Protein AF-A0A2X2UWX1-F1 (afdb_monomer)

Organism: Citrobacter koseri (NCBI:txid545)

Radius of gyration: 15.96 Å; Cα contacts (8 Å, |Δi|>4): 45; chains: 1; bounding box: 52×22×30 Å

Foldseek 3Di:
DQPPDEAEAEPEEDADVVVVVVVVVCVVPDDPPDHHYHYHYDYDDDDDDPPDDDPPDDD

pLDDT: mean 85.09, std 19.1, range [38.62, 98.38]

Sequence (59 aa):
MYQDKILVRQLGLQPYEPVSQAMHEFTDTRDENTPDEIWLVEHFPVFTPGSGPVKQSMY

Mean predicted aligned error: 7.95 Å

Structure (mmCIF, N/CA/C/O backbone):
data_AF-A0A2X2UWX1-F1
#
_entry.id   AF-A0A2X2UWX1-F1
#
loop_
_atom_site.group_PDB
_atom_site.id
_atom_site.type_symbol
_atom_site.label_atom_id
_atom_site.label_alt_id
_atom_site.label_comp_id
_atom_site.label_asym_id
_atom_site.label_entity_id
_atom_site.label_seq_id
_atom_site.pdbx_PDB_ins_code
_atom_site.Cartn_x
_atom_site.Cartn_y
_atom_site.Cartn_z
_atom_site.occupancy
_atom_site.B_iso_or_equiv
_atom_site.auth_seq_id
_atom_site.auth_comp_id
_atom_site.auth_asym_id
_atom_site.auth_atom_id
_atom_si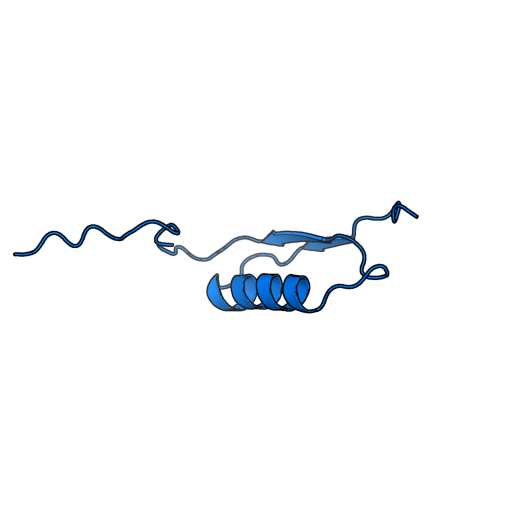te.pdbx_PDB_model_num
ATOM 1 N N . MET A 1 1 ? -16.155 1.955 18.862 1.00 51.03 1 MET A N 1
ATOM 2 C CA . MET A 1 1 ? -17.138 1.708 17.789 1.00 51.03 1 MET A CA 1
ATOM 3 C C . MET A 1 1 ? -16.348 1.113 16.643 1.00 51.03 1 MET A C 1
ATOM 5 O O . MET A 1 1 ? -15.374 1.740 16.257 1.00 51.03 1 MET A O 1
ATOM 9 N N . TYR A 1 2 ? -16.653 -0.103 16.191 1.00 58.28 2 TYR A N 1
ATOM 10 C CA . TYR A 1 2 ? -16.021 -0.609 14.971 1.00 58.28 2 TYR A CA 1
ATOM 11 C C . TYR A 1 2 ? -16.622 0.170 13.800 1.00 58.28 2 TYR A C 1
ATOM 13 O O . TYR A 1 2 ? -17.841 0.294 13.708 1.00 58.28 2 TYR A O 1
ATOM 21 N N . GLN A 1 3 ? -15.775 0.776 12.973 1.00 63.03 3 GLN A N 1
ATOM 22 C CA . GLN A 1 3 ? -16.219 1.481 11.779 1.00 63.03 3 GLN A CA 1
ATOM 23 C C . GLN A 1 3 ? -16.704 0.419 10.777 1.00 63.03 3 GLN A C 1
ATOM 25 O O . GLN A 1 3 ? -15.893 -0.287 10.189 1.00 63.03 3 GLN A O 1
ATOM 30 N N . ASP A 1 4 ? -18.017 0.290 10.570 1.00 76.31 4 ASP A N 1
ATOM 31 C CA . ASP A 1 4 ? -18.620 -0.757 9.715 1.00 76.31 4 ASP A CA 1
ATOM 32 C C . ASP A 1 4 ? -18.290 -0.619 8.210 1.00 76.31 4 ASP A C 1
ATOM 34 O O . ASP A 1 4 ? -18.795 -1.371 7.373 1.00 76.31 4 ASP A O 1
ATOM 38 N N . LYS A 1 5 ? -17.465 0.365 7.830 1.00 85.94 5 LYS A N 1
ATOM 39 C CA . LYS A 1 5 ? -17.192 0.722 6.439 1.00 85.94 5 LYS A CA 1
ATOM 40 C C . LYS A 1 5 ? -15.695 0.752 6.154 1.00 85.94 5 LYS A C 1
ATOM 42 O O . LYS A 1 5 ? -14.998 1.669 6.575 1.00 85.94 5 LYS A O 1
ATOM 47 N N . ILE A 1 6 ? -15.256 -0.212 5.351 1.00 93.06 6 ILE A N 1
ATOM 48 C CA . ILE A 1 6 ? -13.917 -0.267 4.760 1.00 93.06 6 ILE A CA 1
ATOM 49 C C . ILE A 1 6 ? -13.939 0.491 3.428 1.00 93.06 6 ILE A C 1
ATOM 51 O O . ILE A 1 6 ? -14.845 0.293 2.611 1.00 93.06 6 ILE A O 1
ATOM 55 N N . LEU A 1 7 ? -12.955 1.358 3.190 1.00 95.31 7 LEU A N 1
ATOM 56 C CA . LEU A 1 7 ? -12.785 2.033 1.902 1.00 95.31 7 LEU A CA 1
ATOM 57 C C . LEU A 1 7 ? -11.911 1.188 0.973 1.00 95.31 7 LEU A C 1
ATOM 59 O O . LEU A 1 7 ? -10.873 0.678 1.375 1.00 95.31 7 LEU A O 1
ATOM 63 N N . VAL A 1 8 ? -12.303 1.061 -0.294 1.00 96.75 8 VAL A N 1
ATOM 64 C CA . VAL A 1 8 ? -11.500 0.360 -1.306 1.00 96.75 8 VAL A CA 1
ATOM 65 C C . VAL A 1 8 ? -10.959 1.379 -2.301 1.00 96.75 8 VAL A C 1
ATOM 67 O O . VAL A 1 8 ? -11.732 2.061 -2.975 1.00 96.75 8 VAL A O 1
ATOM 70 N N . ARG A 1 9 ? -9.632 1.471 -2.412 1.00 97.50 9 ARG A N 1
ATOM 71 C CA . ARG A 1 9 ? -8.931 2.304 -3.395 1.00 97.50 9 ARG A CA 1
ATOM 72 C C . ARG A 1 9 ? -8.478 1.446 -4.566 1.00 97.50 9 ARG A C 1
ATOM 74 O O . ARG A 1 9 ? -7.794 0.450 -4.370 1.00 97.50 9 ARG A O 1
ATOM 81 N N . GLN A 1 10 ? -8.832 1.847 -5.782 1.00 98.19 10 GLN A N 1
ATOM 82 C CA . GLN A 1 10 ? -8.342 1.229 -7.016 1.00 98.19 10 GLN A CA 1
ATOM 83 C C . GLN A 1 10 ? -7.306 2.165 -7.642 1.00 98.19 10 GLN A C 1
ATOM 85 O O . GLN A 1 10 ? -7.664 3.216 -8.166 1.00 98.19 10 GLN A O 1
ATOM 90 N N . LEU A 1 11 ? -6.025 1.814 -7.532 1.00 98.06 11 LEU A N 1
ATOM 91 C CA . LEU A 1 11 ? -4.898 2.670 -7.928 1.00 98.06 11 LEU A CA 1
ATOM 92 C C . LEU A 1 11 ? -4.361 2.348 -9.331 1.00 98.06 11 LEU A C 1
ATOM 94 O O . LEU A 1 11 ? -3.665 3.172 -9.927 1.00 98.06 11 LEU A O 1
ATOM 98 N N . GLY A 1 12 ? -4.698 1.170 -9.864 1.00 98.00 12 GLY A N 1
ATOM 99 C CA . GLY A 1 12 ? -4.204 0.692 -11.156 1.00 98.00 12 GLY A CA 1
ATOM 100 C C . GLY A 1 12 ? -2.698 0.427 -11.137 1.00 98.00 12 GLY A C 1
ATOM 101 O O . GLY A 1 12 ? -2.140 0.088 -10.095 1.00 98.00 12 GLY A O 1
ATOM 102 N N . LEU A 1 13 ? -2.043 0.589 -12.288 1.00 98.25 13 LEU A N 1
ATOM 103 C CA . LEU A 1 13 ? -0.597 0.416 -12.429 1.00 98.25 13 LEU A CA 1
ATOM 104 C C . LEU A 1 13 ? 0.162 1.631 -11.872 1.00 98.25 13 LEU A C 1
ATOM 106 O O . LEU A 1 13 ? 0.021 2.737 -12.391 1.00 98.25 13 LEU A O 1
ATOM 110 N N . GLN A 1 14 ? 0.990 1.427 -10.848 1.00 98.38 14 GLN A N 1
ATOM 111 C CA . GLN A 1 14 ? 1.741 2.485 -10.164 1.00 98.38 14 GLN A CA 1
ATOM 112 C C . GLN A 1 14 ? 3.184 2.060 -9.844 1.00 98.38 14 GLN A C 1
ATOM 114 O O . GLN A 1 14 ? 3.452 0.874 -9.638 1.00 98.38 14 GLN A O 1
ATOM 119 N N . PRO A 1 15 ? 4.143 2.996 -9.730 1.00 96.81 15 PRO A N 1
ATOM 120 C CA . PRO A 1 15 ? 5.458 2.697 -9.163 1.00 96.81 15 PRO A CA 1
ATOM 121 C C . PRO A 1 15 ? 5.348 2.234 -7.699 1.00 96.81 15 PRO A C 1
ATOM 123 O O . PRO A 1 15 ? 4.504 2.724 -6.951 1.00 96.81 15 PRO A O 1
ATOM 126 N N . TYR A 1 16 ? 6.209 1.302 -7.284 1.00 95.00 16 TYR A N 1
ATOM 127 C CA . TYR A 1 16 ? 6.168 0.707 -5.940 1.00 95.00 16 TYR A CA 1
ATOM 128 C C . TYR A 1 16 ? 6.433 1.718 -4.816 1.00 95.00 16 TYR A C 1
ATOM 130 O O . TYR A 1 16 ? 5.649 1.827 -3.879 1.00 95.00 16 TYR A O 1
ATOM 138 N N . GLU A 1 17 ? 7.523 2.478 -4.922 1.00 95.31 17 GLU A N 1
ATOM 139 C CA . GLU A 1 17 ? 8.017 3.352 -3.853 1.00 95.31 17 GLU A CA 1
ATOM 140 C C . GLU A 1 17 ? 7.015 4.423 -3.375 1.00 95.31 17 GLU A C 1
ATOM 142 O O . GLU A 1 17 ? 6.748 4.457 -2.173 1.00 95.31 17 GLU A O 1
ATOM 147 N N . PRO A 1 18 ? 6.371 5.232 -4.245 1.00 96.88 18 PRO A N 1
ATOM 148 C CA . PRO A 1 18 ? 5.406 6.234 -3.786 1.00 96.88 18 PRO A CA 1
ATOM 149 C C . PRO A 1 18 ? 4.162 5.606 -3.147 1.00 96.88 18 PRO A C 1
ATOM 151 O O . PRO A 1 18 ? 3.605 6.159 -2.203 1.00 96.88 18 PRO A O 1
ATOM 154 N N . VAL A 1 19 ? 3.731 4.437 -3.630 1.00 97.44 19 VAL A N 1
ATOM 155 C CA . VAL A 1 19 ? 2.582 3.721 -3.065 1.00 97.44 19 VAL A CA 1
ATOM 156 C C . VAL A 1 19 ? 2.932 3.129 -1.696 1.00 97.44 19 VAL A C 1
ATOM 158 O O . VAL A 1 19 ? 2.141 3.251 -0.764 1.00 97.44 19 VAL A O 1
ATOM 161 N N . SER A 1 20 ? 4.132 2.560 -1.544 1.00 95.06 20 SER A N 1
ATOM 162 C CA . SER A 1 20 ? 4.646 2.088 -0.254 1.00 95.06 20 SER A CA 1
ATOM 163 C C . SER A 1 20 ? 4.769 3.234 0.751 1.00 95.06 20 SER A C 1
ATOM 165 O O . SER A 1 20 ? 4.323 3.094 1.887 1.00 95.06 20 SER A O 1
ATOM 167 N N . GLN A 1 21 ? 5.334 4.374 0.343 1.00 97.06 21 GLN A N 1
ATOM 168 C CA . GLN A 1 21 ? 5.458 5.556 1.195 1.00 97.06 21 GLN A CA 1
ATOM 169 C C . GLN A 1 21 ? 4.083 6.061 1.648 1.00 97.06 21 GLN A C 1
ATOM 171 O O . GLN A 1 21 ? 3.876 6.266 2.839 1.00 97.06 21 GLN A O 1
ATOM 176 N N . ALA A 1 22 ? 3.122 6.176 0.730 1.00 97.94 22 ALA A N 1
ATOM 177 C CA . ALA A 1 22 ? 1.771 6.615 1.062 1.00 97.94 22 ALA A CA 1
ATOM 178 C C . ALA A 1 22 ? 1.050 5.651 2.026 1.00 97.94 22 ALA A C 1
ATOM 180 O O . ALA A 1 22 ? 0.316 6.102 2.902 1.00 97.94 22 ALA A O 1
ATOM 181 N N . MET A 1 23 ? 1.282 4.335 1.916 1.00 96.62 23 MET A N 1
ATOM 182 C CA . MET A 1 23 ? 0.772 3.360 2.891 1.00 96.62 23 MET A CA 1
ATOM 183 C C . MET A 1 23 ? 1.392 3.542 4.286 1.00 96.62 23 MET A C 1
ATOM 185 O O . MET A 1 23 ? 0.678 3.439 5.288 1.00 96.62 23 MET A O 1
ATOM 189 N N . HIS A 1 24 ? 2.700 3.821 4.366 1.00 96.75 24 HIS A N 1
ATOM 190 C CA . HIS A 1 24 ? 3.369 4.128 5.635 1.00 96.75 24 HIS A CA 1
ATOM 191 C C . HIS A 1 24 ? 2.826 5.420 6.248 1.00 96.75 24 HIS A C 1
ATOM 193 O O . HIS A 1 24 ? 2.379 5.397 7.389 1.00 96.75 24 HIS A O 1
ATOM 199 N N . GLU A 1 25 ? 2.750 6.503 5.473 1.00 98.19 25 GLU A N 1
ATOM 200 C CA . GLU A 1 25 ? 2.216 7.792 5.927 1.00 98.19 25 GLU A CA 1
ATOM 201 C C . GLU A 1 25 ? 0.760 7.680 6.400 1.00 98.19 25 GLU A C 1
ATOM 203 O O . GLU A 1 25 ? 0.408 8.213 7.452 1.00 98.19 25 GLU A O 1
ATOM 208 N N . PHE A 1 26 ? -0.086 6.939 5.675 1.00 97.62 26 PHE A N 1
ATOM 209 C CA . PHE A 1 26 ? -1.458 6.652 6.102 1.00 97.62 26 PHE A CA 1
ATOM 210 C C . PHE A 1 26 ? -1.487 5.927 7.455 1.00 97.62 26 PHE A C 1
ATOM 212 O O . PHE A 1 26 ? -2.270 6.273 8.335 1.00 97.62 26 PHE A O 1
ATOM 219 N N . THR A 1 27 ? -0.609 4.940 7.644 1.00 96.06 27 THR A N 1
ATOM 220 C CA . THR A 1 27 ? -0.549 4.160 8.889 1.00 96.06 27 THR A CA 1
ATOM 221 C C . THR A 1 27 ? -0.025 4.987 10.059 1.00 96.06 27 THR A C 1
ATOM 223 O O . THR A 1 27 ? -0.537 4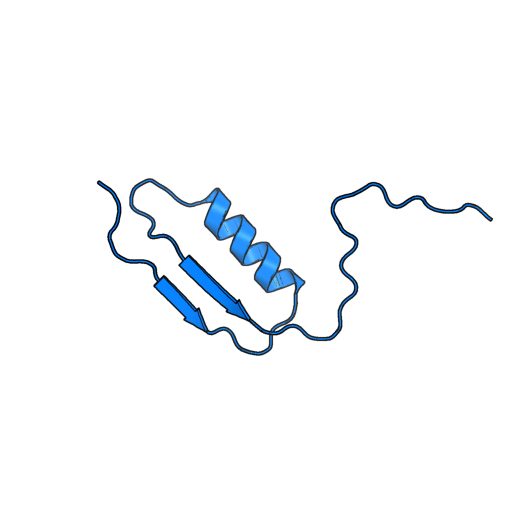.851 11.168 1.00 96.06 27 THR A O 1
ATOM 226 N N . ASP A 1 28 ? 0.959 5.849 9.816 1.00 97.75 28 ASP A N 1
ATOM 227 C CA . ASP A 1 28 ? 1.570 6.703 10.836 1.00 97.75 28 ASP A CA 1
ATOM 228 C C . ASP A 1 28 ? 0.633 7.830 11.289 1.00 97.75 28 ASP A C 1
ATOM 230 O O . ASP A 1 28 ? 0.748 8.316 12.414 1.00 97.75 28 ASP A O 1
ATOM 234 N N . THR A 1 29 ? -0.299 8.251 10.427 1.00 97.19 29 THR A N 1
ATOM 235 C CA . THR A 1 29 ? -1.202 9.386 10.687 1.00 97.19 29 THR A CA 1
ATOM 236 C C . THR A 1 29 ? -2.626 8.991 11.082 1.00 97.19 29 THR A C 1
ATOM 238 O O . THR A 1 29 ? -3.407 9.873 11.441 1.00 97.19 29 THR A O 1
ATOM 241 N N . ARG A 1 30 ? -2.983 7.698 11.046 1.00 95.44 30 ARG A N 1
ATOM 242 C CA . ARG A 1 30 ? -4.340 7.237 11.383 1.00 95.44 30 ARG A CA 1
ATOM 243 C C . ARG A 1 30 ? -4.670 7.389 12.872 1.00 95.44 30 ARG A C 1
ATOM 245 O O . ARG A 1 30 ? -3.841 7.125 13.742 1.00 95.44 30 ARG A O 1
ATOM 252 N N . ASP A 1 31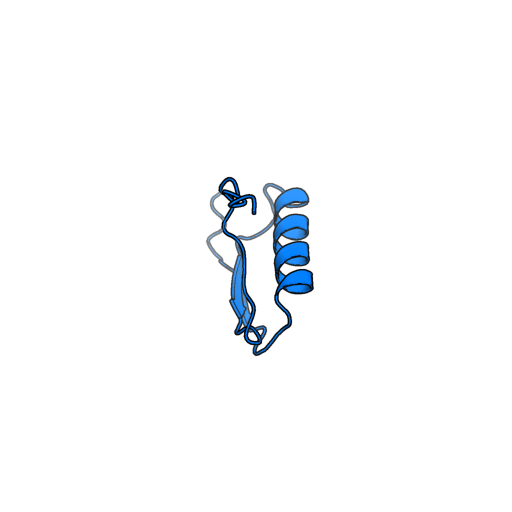 ? -5.924 7.723 13.146 1.00 94.75 31 ASP A N 1
ATOM 253 C CA . ASP A 1 31 ? -6.520 7.834 14.483 1.00 94.75 31 ASP A CA 1
ATOM 254 C C . ASP A 1 31 ? -7.776 6.948 14.625 1.00 94.75 31 ASP A C 1
ATOM 256 O O . ASP A 1 31 ? -8.120 6.190 13.715 1.00 94.75 31 ASP A O 1
ATOM 260 N N . GLU A 1 32 ? -8.494 7.035 15.752 1.00 92.44 32 GLU A N 1
ATOM 261 C CA . GLU A 1 32 ? -9.718 6.250 15.975 1.00 92.44 32 GLU A CA 1
ATOM 262 C C . GLU A 1 32 ? -10.881 6.569 15.019 1.00 92.44 32 GLU A C 1
ATOM 264 O O . GLU A 1 32 ? -11.852 5.811 14.969 1.00 92.44 32 GLU A O 1
ATOM 269 N N . ASN A 1 33 ? -10.804 7.675 14.275 1.00 91.38 33 ASN A N 1
ATOM 270 C CA . ASN A 1 33 ? -11.826 8.109 13.322 1.00 91.38 33 ASN A CA 1
ATOM 271 C C . ASN A 1 33 ? -11.438 7.795 11.872 1.00 91.38 33 ASN A C 1
ATOM 273 O O . ASN A 1 33 ? -12.250 7.977 10.959 1.00 91.38 33 ASN A O 1
ATOM 277 N N . THR A 1 34 ? -10.210 7.331 11.647 1.00 93.06 34 THR A N 1
ATOM 278 C CA . THR A 1 34 ? -9.696 7.000 10.324 1.00 93.06 34 THR A CA 1
ATOM 279 C C . THR A 1 34 ? -10.231 5.627 9.902 1.00 93.06 34 THR A C 1
ATOM 281 O O . THR A 1 34 ? -9.946 4.632 10.569 1.00 93.06 34 THR A O 1
ATOM 284 N N . PRO A 1 35 ? -11.028 5.532 8.820 1.00 93.38 35 PRO A N 1
ATOM 285 C CA . PRO A 1 35 ? -11.559 4.253 8.366 1.00 93.38 35 PRO A CA 1
ATOM 286 C C . PRO A 1 35 ? -10.443 3.354 7.829 1.00 93.38 35 PRO A C 1
ATOM 288 O O . PRO A 1 35 ? -9.486 3.834 7.224 1.00 93.38 35 PRO A O 1
ATOM 291 N N . ASP A 1 36 ? -10.607 2.041 7.984 1.00 94.19 36 ASP A N 1
ATOM 292 C CA . ASP A 1 36 ? -9.720 1.072 7.345 1.00 94.19 36 ASP A CA 1
ATOM 293 C C . ASP A 1 36 ? -9.820 1.161 5.816 1.00 94.19 36 ASP A C 1
ATOM 295 O O . ASP A 1 36 ? -10.897 1.382 5.244 1.00 94.19 36 ASP A O 1
ATOM 299 N N . GLU A 1 37 ? -8.693 0.931 5.142 1.00 96.25 37 GLU A N 1
ATOM 300 C CA . GLU A 1 37 ? -8.602 1.004 3.689 1.0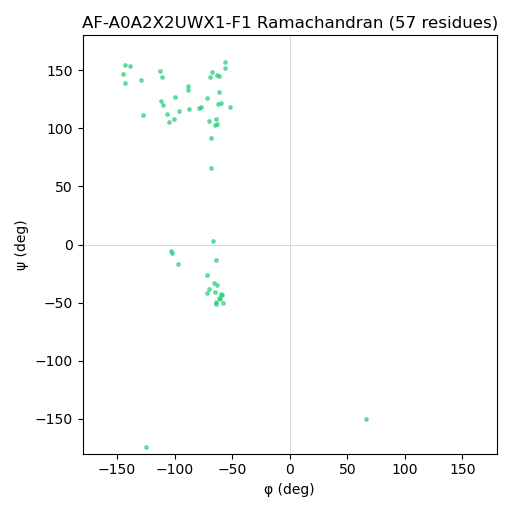0 96.25 37 GLU A CA 1
ATOM 301 C C . GLU A 1 37 ? -7.951 -0.245 3.083 1.00 96.25 37 GLU A C 1
ATOM 303 O O . GLU A 1 37 ? -6.972 -0.776 3.603 1.00 96.25 37 GLU A O 1
ATOM 308 N N . ILE A 1 38 ? -8.466 -0.686 1.934 1.00 96.81 38 ILE A N 1
ATOM 309 C CA . ILE A 1 38 ? -7.859 -1.712 1.078 1.00 96.81 38 ILE A CA 1
ATOM 310 C C . ILE A 1 38 ? -7.392 -1.043 -0.209 1.00 96.81 38 ILE A C 1
ATOM 312 O O . ILE A 1 38 ? -8.187 -0.424 -0.918 1.00 96.81 38 ILE A O 1
ATOM 316 N N . TRP A 1 39 ? -6.105 -1.174 -0.522 1.00 98.06 39 TRP A N 1
ATOM 317 C CA . TRP A 1 39 ? -5.487 -0.557 -1.692 1.00 98.06 39 TRP A CA 1
ATOM 318 C C . TRP A 1 39 ? -5.208 -1.634 -2.744 1.00 98.06 39 TRP A C 1
ATOM 320 O O . TRP A 1 39 ? -4.377 -2.516 -2.545 1.00 98.06 39 TRP A O 1
ATOM 330 N N . LEU A 1 40 ? -5.927 -1.575 -3.864 1.00 98.38 40 LEU A N 1
ATOM 331 C CA . LEU A 1 40 ? -5.762 -2.461 -5.015 1.00 98.38 40 LEU A CA 1
ATOM 332 C C . LEU A 1 40 ? -4.861 -1.775 -6.045 1.00 98.38 40 LEU A C 1
ATOM 334 O O . LEU A 1 40 ? -5.229 -0.739 -6.605 1.00 98.38 40 LEU A O 1
ATOM 338 N N . VAL A 1 41 ? -3.682 -2.343 -6.282 1.00 98.06 41 VAL A N 1
ATOM 339 C CA . VAL A 1 41 ? -2.626 -1.753 -7.112 1.00 98.06 41 VAL A CA 1
ATOM 340 C C . VAL A 1 41 ? -1.871 -2.840 -7.873 1.00 98.06 41 VAL A C 1
ATOM 342 O O . VAL A 1 41 ? -1.688 -3.949 -7.376 1.00 98.06 41 VAL A O 1
ATOM 345 N N . GLU A 1 42 ? -1.417 -2.506 -9.075 1.00 97.94 42 GLU A N 1
ATOM 346 C CA . GLU A 1 42 ? -0.443 -3.277 -9.843 1.00 97.94 42 GLU A CA 1
ATOM 347 C C . GLU A 1 42 ? 0.863 -2.479 -9.893 1.00 97.94 42 GLU A C 1
ATOM 349 O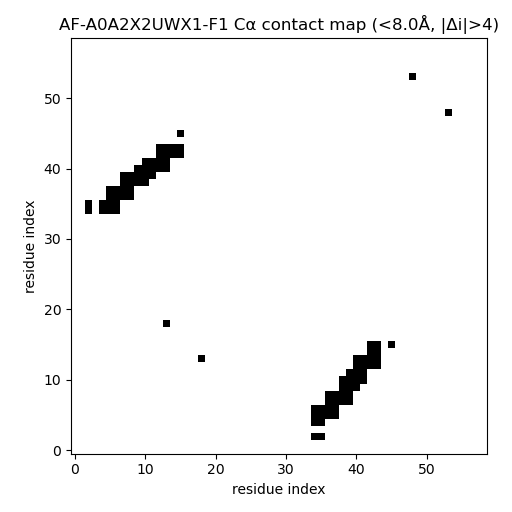 O . GLU A 1 42 ? 0.842 -1.252 -9.983 1.00 97.94 42 GLU A O 1
ATOM 354 N N . HIS A 1 43 ? 2.014 -3.146 -9.845 1.00 97.38 43 HIS A N 1
ATOM 355 C CA . HIS A 1 43 ? 3.309 -2.472 -9.924 1.00 97.38 43 HIS A CA 1
ATOM 356 C C . HIS A 1 43 ? 4.049 -2.818 -11.208 1.00 97.38 43 HIS A C 1
ATOM 358 O O . HIS A 1 43 ? 3.944 -3.929 -11.729 1.00 97.38 43 HIS A O 1
ATOM 364 N N . PHE A 1 44 ? 4.847 -1.865 -11.696 1.00 97.00 44 PHE A N 1
ATOM 365 C CA . PHE A 1 44 ? 5.885 -2.178 -12.675 1.00 97.00 44 PHE A CA 1
ATOM 366 C C . PHE A 1 44 ? 6.828 -3.255 -12.109 1.00 97.00 44 PHE A C 1
ATOM 368 O O . PHE A 1 44 ? 6.996 -3.318 -10.887 1.00 97.00 44 PHE A O 1
ATOM 375 N N . PRO A 1 45 ? 7.467 -4.083 -12.961 1.00 96.62 45 PRO A N 1
ATOM 376 C CA . PRO A 1 45 ? 8.421 -5.087 -12.504 1.00 96.62 45 PRO A CA 1
ATOM 377 C C . PRO A 1 45 ? 9.482 -4.465 -11.595 1.00 96.62 45 PRO A C 1
ATOM 379 O O . PRO A 1 45 ? 10.228 -3.577 -12.005 1.00 96.62 45 PRO A O 1
ATOM 382 N N . VAL A 1 46 ? 9.532 -4.927 -10.351 1.00 91.38 46 VAL A N 1
ATOM 383 C CA . VAL A 1 46 ? 10.423 -4.403 -9.320 1.00 91.38 46 VAL A CA 1
ATOM 384 C C . VAL A 1 46 ? 10.917 -5.558 -8.458 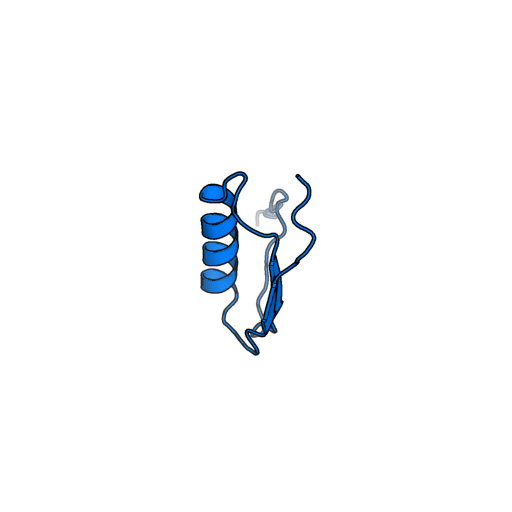1.00 91.38 46 VAL A C 1
ATOM 386 O O . VAL A 1 46 ? 10.157 -6.465 -8.121 1.00 91.38 46 VAL A O 1
ATOM 389 N N . PHE A 1 47 ? 12.201 -5.532 -8.103 1.00 88.50 47 PHE A N 1
ATOM 390 C CA . PHE A 1 47 ? 12.727 -6.392 -7.050 1.00 88.50 47 PHE A CA 1
ATOM 391 C C . PHE A 1 47 ? 12.552 -5.678 -5.718 1.00 88.50 47 PHE A C 1
ATOM 393 O O . PHE A 1 47 ? 13.163 -4.636 -5.488 1.00 88.50 47 PHE A O 1
ATOM 400 N N . THR A 1 48 ? 11.746 -6.246 -4.832 1.00 78.75 48 THR A N 1
ATOM 401 C CA . THR A 1 48 ? 11.657 -5.798 -3.446 1.00 78.75 48 THR A CA 1
ATOM 402 C C . THR A 1 48 ? 12.478 -6.760 -2.589 1.00 78.75 48 THR A C 1
ATOM 404 O O . THR A 1 48 ? 12.098 -7.924 -2.431 1.00 78.75 48 THR A O 1
ATOM 407 N N . PRO A 1 49 ? 13.648 -6.353 -2.061 1.00 71.31 49 PRO A N 1
ATOM 408 C CA . PRO A 1 49 ? 14.302 -7.159 -1.046 1.00 71.31 49 PRO A CA 1
ATOM 409 C C . PRO A 1 49 ? 13.359 -7.211 0.158 1.00 71.31 49 PRO A C 1
ATOM 411 O O . PRO A 1 49 ? 12.968 -6.175 0.693 1.00 71.31 49 PRO A O 1
ATOM 414 N N . GLY A 1 50 ? 12.942 -8.416 0.551 1.00 73.44 50 GLY A N 1
ATOM 415 C CA . GLY A 1 50 ? 12.134 -8.585 1.755 1.00 73.44 50 GLY A CA 1
ATOM 416 C C . GLY A 1 50 ? 12.851 -7.995 2.971 1.00 73.44 50 GLY A C 1
ATOM 417 O O . GLY A 1 50 ? 14.077 -7.876 2.978 1.00 73.44 50 GLY A O 1
ATOM 418 N N . SER A 1 51 ? 12.095 -7.648 4.012 1.00 59.75 51 SER A N 1
ATOM 419 C CA . SER A 1 51 ? 12.605 -7.187 5.309 1.00 59.75 51 SER A CA 1
ATOM 420 C C . SER A 1 51 ? 13.323 -8.325 6.052 1.00 59.75 51 SER A C 1
ATOM 422 O O . SER A 1 51 ? 12.869 -8.836 7.068 1.00 59.75 51 SER A O 1
ATOM 424 N N . GLY A 1 52 ? 14.437 -8.780 5.498 1.00 59.97 52 GLY A N 1
ATOM 425 C CA . GLY A 1 52 ? 15.346 -9.762 6.055 1.00 59.97 52 GLY A CA 1
ATOM 426 C C . GLY A 1 52 ? 16.76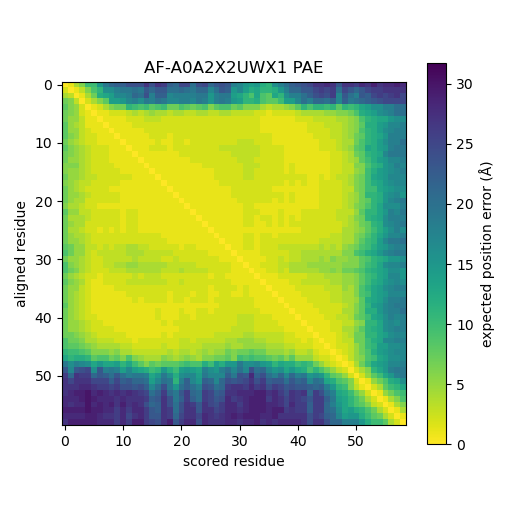9 -9.359 5.682 1.00 59.97 52 GLY A C 1
ATOM 427 O O . GLY A 1 52 ? 16.966 -8.644 4.697 1.00 59.97 52 GLY A O 1
ATOM 428 N N . PRO A 1 53 ? 17.782 -9.762 6.461 1.00 42.22 53 PRO A N 1
ATOM 429 C CA . PRO A 1 53 ? 19.151 -9.383 6.162 1.00 42.22 53 PRO A CA 1
ATOM 430 C C . PRO A 1 53 ? 19.528 -9.904 4.774 1.00 42.22 53 PRO A C 1
ATOM 432 O O . PRO A 1 53 ? 19.495 -11.110 4.514 1.00 42.22 53 PRO A O 1
ATOM 435 N N . VAL A 1 54 ? 19.912 -8.988 3.887 1.00 53.69 54 VAL A N 1
ATOM 436 C CA . VAL A 1 54 ? 20.556 -9.331 2.623 1.00 53.69 54 VAL A CA 1
ATOM 437 C C . VAL A 1 54 ? 21.876 -10.002 3.000 1.00 53.69 54 VAL A C 1
ATOM 439 O O . VAL A 1 54 ? 22.809 -9.337 3.450 1.00 53.69 54 VAL A O 1
ATOM 442 N N . LYS A 1 55 ? 21.972 -11.333 2.892 1.00 48.97 55 LYS A N 1
ATOM 443 C CA . LYS A 1 55 ? 23.278 -11.998 2.949 1.00 48.97 55 LYS A CA 1
ATOM 444 C C . LYS A 1 55 ? 24.029 -11.612 1.683 1.00 48.97 55 LYS A C 1
ATOM 446 O O . LYS A 1 55 ? 23.900 -12.255 0.647 1.00 48.97 55 LYS A O 1
ATOM 451 N N . GLN A 1 56 ? 24.792 -10.531 1.780 1.00 42.25 56 GLN A N 1
ATOM 452 C CA . GLN A 1 56 ? 25.781 -10.157 0.789 1.00 42.25 56 GLN A CA 1
ATOM 453 C C . GLN A 1 56 ? 26.864 -11.242 0.786 1.00 42.25 56 GLN A C 1
ATOM 455 O O . GLN A 1 56 ? 27.684 -11.319 1.699 1.00 42.25 56 GLN A O 1
ATOM 460 N N . SER A 1 57 ? 26.830 -12.125 -0.213 1.00 38.62 57 SER A N 1
ATOM 461 C CA . SER A 1 57 ? 27.972 -12.977 -0.534 1.00 38.62 57 SER A CA 1
ATOM 462 C C . SER A 1 57 ? 29.100 -12.056 -0.984 1.00 38.62 57 SER A C 1
ATOM 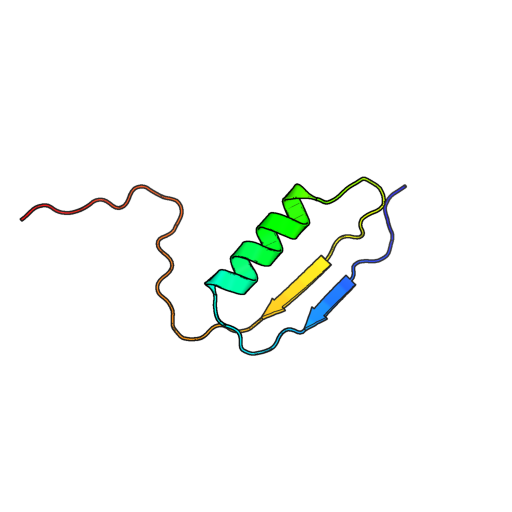464 O O . SER A 1 57 ? 29.018 -11.462 -2.058 1.00 38.62 57 SER A O 1
ATOM 466 N N . MET A 1 58 ? 30.114 -11.908 -0.134 1.00 39.25 58 MET A N 1
ATOM 467 C 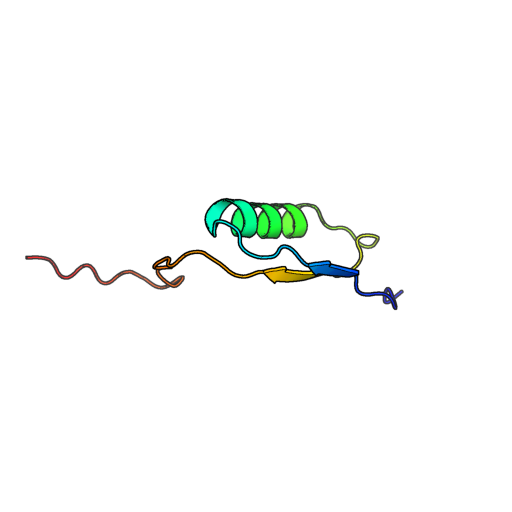CA . MET A 1 58 ? 31.393 -11.317 -0.510 1.00 39.25 58 MET A CA 1
ATOM 468 C C . MET A 1 58 ? 32.030 -12.180 -1.606 1.00 39.25 58 MET A C 1
ATOM 470 O O . MET A 1 58 ? 32.092 -13.403 -1.465 1.00 39.25 58 MET A O 1
ATOM 474 N N . TYR A 1 59 ? 32.486 -11.531 -2.672 1.00 41.38 59 TYR A N 1
ATOM 475 C CA . TYR A 1 59 ? 33.656 -11.948 -3.440 1.00 41.38 59 TYR A CA 1
ATOM 476 C C . TYR A 1 59 ? 34.731 -10.891 -3.220 1.00 41.38 59 TYR A C 1
ATOM 478 O O . TYR A 1 59 ? 34.350 -9.697 -3.164 1.00 41.38 59 TYR A O 1
#

Secondary structure (DSSP, 8-state):
------EEEEEEEE-HHHHHHHHHHHHHH--TTSPPEEEEEEE-S-----SS-------

InterPro domains:
  IPR045864 Class II Aminoacyl-tRNA synthetase/Biotinyl protein ligase (BPL) and lipoyl protein ligase (LPL) [G3DSA:3.30.930.10] (2-58)
  IPR045864 Class II Aminoacyl-tRNA synthetase/Biotinyl protein ligase (BPL) and lipoyl protein ligase (LPL) [SSF55681] (4-51)

Solvent-accessible surface area (backbone atoms only — not comparable to full-atom values): 4072 Å² total; per-residue (Å²): 129,84,77,94,55,73,45,78,44,81,65,48,79,39,65,60,66,68,54,53,50,50,52,49,53,51,63,76,66,58,56,99,83,53,66,55,73,47,82,46,70,42,60,64,96,73,90,74,83,64,102,58,86,79,81,74,78,83,129